Protein AF-A0A9E4L5C6-F1 (afdb_monomer_lite)

Sequence (141 aa):
PRYRKGYGDRCPIKIGRAGPDGFRRRLRDFWENLPERPSYLVRIGCPDEAEARRRETLLHAWFQTRGQRIDDVPGHEWFLTTPSEIEDAIRAIIEPAMGTNTPGIESEIADIFEDVPVKDWESLPKDLTDRLDHYLYGEVS

Foldseek 3Di:
DVQCPPQPQWGKDFQADQPPVDDVVVQVCQVVPDPDHDPDDDDDDDPDPVRRVVLSVQLLVVQVVVVQFDPPDPDRGIGTGHPVVVVVSCVVPPVVVPPPPDPPVVVVVCVVCVPPDPVVVVVDDPCCVVCVCCVPPNDPD

Structure (mmCIF, N/CA/C/O backbone):
data_AF-A0A9E4L5C6-F1
#
_entry.id   AF-A0A9E4L5C6-F1
#
loop_
_atom_site.group_PDB
_atom_site.id
_atom_site.type_symbol
_atom_site.label_atom_id
_atom_site.label_alt_id
_atom_site.label_comp_id
_atom_site.label_asym_id
_atom_site.label_entity_id
_atom_site.label_seq_id
_atom_site.pdbx_PDB_ins_code
_atom_site.Cartn_x
_atom_site.Cartn_y
_atom_site.Cartn_z
_atom_site.occupancy
_atom_site.B_iso_or_equiv
_atom_site.auth_seq_id
_atom_site.auth_comp_id
_atom_site.auth_asym_id
_atom_site.auth_atom_id
_atom_site.pdbx_PDB_model_num
ATOM 1 N N . PRO A 1 1 ? -16.105 -12.301 7.397 1.00 50.62 1 PRO A N 1
ATOM 2 C CA . PRO A 1 1 ? -14.789 -12.079 8.035 1.00 50.62 1 PRO A CA 1
ATOM 3 C C . PRO A 1 1 ? -14.934 -11.580 9.483 1.00 50.62 1 PRO A C 1
ATOM 5 O O . PRO A 1 1 ? -15.621 -10.587 9.717 1.00 50.62 1 PRO A O 1
ATOM 8 N N . ARG A 1 2 ? -14.349 -12.282 10.459 1.00 48.47 2 ARG A N 1
ATOM 9 C CA . ARG A 1 2 ? -14.347 -11.950 11.895 1.00 48.47 2 ARG A CA 1
ATOM 10 C C . ARG A 1 2 ? -13.790 -10.550 12.159 1.00 48.47 2 ARG A C 1
ATOM 12 O O . ARG A 1 2 ? -14.285 -9.891 13.065 1.00 48.47 2 ARG A O 1
ATOM 19 N N . TYR A 1 3 ? -12.884 -10.050 11.314 1.00 52.09 3 TYR A N 1
ATOM 20 C CA . TYR A 1 3 ? -12.351 -8.684 11.411 1.00 52.09 3 TYR A CA 1
ATOM 21 C C . TYR A 1 3 ? -13.328 -7.574 10.982 1.00 52.09 3 TYR A C 1
ATOM 23 O O . TYR A 1 3 ? -13.045 -6.409 11.224 1.00 52.09 3 TYR A O 1
ATOM 31 N N . ARG A 1 4 ? -14.482 -7.884 10.364 1.00 49.59 4 ARG A N 1
ATOM 32 C CA . ARG A 1 4 ? -15.512 -6.863 10.064 1.00 49.59 4 ARG A CA 1
ATOM 33 C C . ARG A 1 4 ? -16.328 -6.452 11.292 1.00 49.59 4 ARG A C 1
ATOM 35 O O . ARG A 1 4 ? -16.971 -5.406 11.270 1.00 49.59 4 ARG A O 1
ATOM 42 N N . LYS A 1 5 ? -16.355 -7.263 12.356 1.00 48.38 5 LYS A N 1
ATOM 43 C CA . LYS A 1 5 ? -17.139 -6.950 13.558 1.00 48.38 5 LYS A CA 1
ATOM 44 C C . LYS A 1 5 ? -16.404 -5.901 14.398 1.00 48.38 5 LYS A C 1
ATOM 46 O O . LYS A 1 5 ? -15.646 -6.259 15.286 1.00 48.38 5 LYS A O 1
ATOM 51 N N . GLY A 1 6 ? -16.639 -4.621 14.108 1.00 56.81 6 GLY A N 1
ATOM 52 C CA . GLY A 1 6 ? -16.230 -3.511 14.980 1.00 56.81 6 GLY A CA 1
ATOM 53 C C . GLY A 1 6 ? -15.746 -2.244 14.276 1.00 56.81 6 GLY A C 1
ATOM 54 O O . GLY A 1 6 ? -15.694 -1.201 14.914 1.00 56.81 6 GLY A O 1
ATOM 55 N N . TYR A 1 7 ? -15.438 -2.303 12.977 1.00 62.47 7 TYR A N 1
ATOM 56 C CA . TYR A 1 7 ? -14.730 -1.214 12.284 1.00 62.47 7 TYR A CA 1
ATOM 57 C C . TYR A 1 7 ? -15.529 -0.513 11.171 1.00 62.47 7 TYR A C 1
ATOM 59 O O . TYR A 1 7 ? -14.975 0.296 10.425 1.00 62.47 7 TYR A O 1
ATOM 67 N N . GLY A 1 8 ? -16.832 -0.792 11.057 1.00 74.56 8 GLY A N 1
ATOM 68 C CA . GLY A 1 8 ? -17.668 -0.255 9.979 1.00 74.56 8 GLY A CA 1
ATOM 69 C C . GLY A 1 8 ? -17.181 -0.730 8.607 1.00 74.56 8 GLY A C 1
ATOM 70 O O . GLY A 1 8 ? -16.939 -1.923 8.419 1.00 74.56 8 GLY A O 1
ATOM 71 N N . ASP A 1 9 ? -17.009 0.206 7.672 1.00 80.88 9 ASP A N 1
ATOM 72 C CA . ASP A 1 9 ? -16.546 -0.081 6.305 1.00 80.88 9 ASP A CA 1
ATOM 73 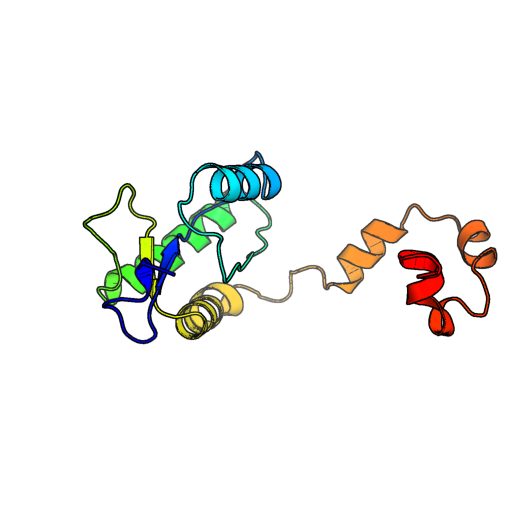C C . ASP A 1 9 ? -15.027 -0.294 6.205 1.00 80.88 9 ASP A C 1
ATOM 75 O O . ASP A 1 9 ? -14.528 -0.773 5.184 1.00 80.88 9 ASP A O 1
ATOM 79 N N . ARG A 1 10 ? -14.274 0.039 7.262 1.00 87.38 10 ARG A N 1
ATOM 80 C CA . ARG A 1 10 ? -12.817 -0.124 7.302 1.00 87.38 10 ARG A CA 1
ATOM 81 C C . ARG A 1 10 ? -12.436 -1.560 7.635 1.00 87.38 10 ARG A C 1
ATOM 83 O O . ARG A 1 10 ? -13.075 -2.230 8.446 1.00 87.38 10 ARG A O 1
ATOM 90 N 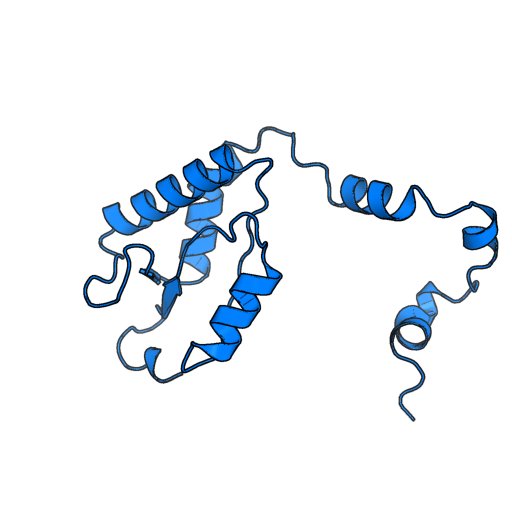N . CYS A 1 11 ? -11.336 -2.016 7.052 1.00 86.44 11 CYS A N 1
ATOM 91 C CA . CYS A 1 11 ? -10.739 -3.310 7.340 1.00 86.44 11 CYS A CA 1
ATOM 92 C C . CYS A 1 11 ? -9.250 -3.173 7.692 1.00 86.44 11 CYS A C 1
ATOM 94 O O . CYS A 1 11 ? -8.586 -2.232 7.248 1.00 86.44 11 CYS A O 1
ATOM 96 N N . PRO A 1 12 ? -8.706 -4.106 8.497 1.00 87.88 12 PRO A N 1
ATOM 97 C CA . PRO A 1 12 ? -7.268 -4.227 8.673 1.00 87.88 12 PRO A CA 1
ATOM 98 C C . PRO A 1 12 ? -6.611 -4.580 7.337 1.00 87.88 12 PRO A C 1
ATOM 100 O O . PRO A 1 12 ? -6.884 -5.634 6.760 1.00 87.88 12 PRO A O 1
ATOM 103 N N . ILE A 1 13 ? -5.742 -3.701 6.853 1.00 88.56 13 ILE A N 1
ATOM 104 C CA . ILE A 1 13 ? -4.990 -3.870 5.612 1.00 88.56 13 ILE A CA 1
ATOM 105 C C . ILE A 1 13 ? -3.504 -3.839 5.944 1.00 88.56 13 ILE A C 1
ATOM 107 O O . ILE A 1 13 ? -3.018 -2.930 6.619 1.00 88.56 13 ILE A O 1
ATOM 111 N N . LYS A 1 14 ? -2.783 -4.845 5.448 1.00 88.81 14 LYS A N 1
ATOM 112 C CA . LYS A 1 14 ? -1.327 -4.909 5.527 1.00 88.81 14 LYS A CA 1
ATOM 113 C C . LYS A 1 14 ? -0.715 -4.262 4.288 1.00 88.81 14 LYS A C 1
ATOM 115 O O . LYS A 1 14 ? -0.982 -4.706 3.175 1.00 88.81 14 LYS A O 1
ATOM 120 N N . ILE A 1 15 ? 0.135 -3.258 4.479 1.00 91.19 15 ILE A N 1
ATOM 121 C CA . ILE A 1 15 ? 0.875 -2.579 3.411 1.00 91.19 15 ILE A CA 1
ATOM 122 C C . ILE A 1 15 ? 2.348 -2.934 3.558 1.00 91.19 15 ILE A C 1
ATOM 124 O O . ILE A 1 15 ? 2.980 -2.531 4.530 1.00 91.19 15 ILE A O 1
ATOM 128 N N . GLY A 1 16 ? 2.919 -3.642 2.586 1.00 89.75 16 GLY A N 1
ATOM 129 C CA . GLY A 1 16 ? 4.361 -3.860 2.584 1.00 89.75 16 GLY A CA 1
ATOM 130 C C . 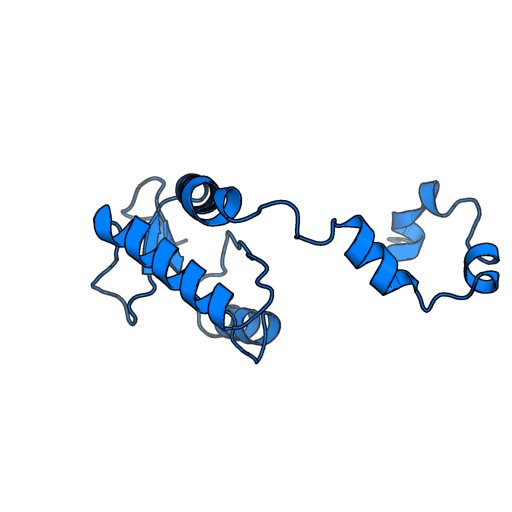GLY A 1 16 ? 4.920 -4.426 1.287 1.00 89.75 16 GLY A C 1
ATOM 131 O O . GLY A 1 16 ? 4.180 -4.876 0.412 1.00 89.75 16 GLY A O 1
ATOM 132 N N . ARG A 1 17 ? 6.248 -4.415 1.178 1.00 88.69 17 ARG A N 1
ATOM 133 C CA . ARG A 1 17 ? 6.992 -4.881 -0.004 1.00 88.69 17 ARG A CA 1
ATOM 134 C C . ARG A 1 17 ? 6.968 -6.396 -0.167 1.00 88.69 17 ARG A C 1
ATOM 136 O O . ARG A 1 17 ? 7.164 -7.126 0.795 1.00 88.69 17 ARG A O 1
ATOM 143 N N . ALA A 1 18 ? 6.845 -6.883 -1.402 1.00 76.44 18 ALA A N 1
ATOM 144 C CA . ALA A 1 18 ? 6.956 -8.315 -1.696 1.00 76.44 18 ALA A CA 1
ATOM 145 C C . ALA A 1 18 ? 8.378 -8.878 -1.474 1.00 76.44 18 ALA A C 1
ATOM 147 O O . ALA A 1 18 ? 8.514 -10.062 -1.179 1.00 76.44 18 ALA A O 1
ATOM 148 N N . GLY A 1 19 ? 9.413 -8.031 -1.552 1.00 71.31 19 GLY A N 1
ATOM 149 C CA . GLY A 1 19 ? 10.813 -8.435 -1.408 1.00 71.31 19 GLY A CA 1
ATOM 150 C C . GLY A 1 19 ? 11.350 -9.234 -2.610 1.00 71.31 19 GLY A C 1
ATOM 151 O O . GLY A 1 19 ? 10.622 -9.444 -3.584 1.00 71.31 19 GLY A O 1
ATOM 152 N N . PRO A 1 20 ? 12.617 -9.690 -2.546 1.00 67.25 20 PRO A N 1
ATOM 153 C CA . PRO A 1 20 ? 13.300 -10.365 -3.657 1.00 67.25 20 PRO A CA 1
ATOM 154 C C . PRO A 1 20 ? 12.692 -11.730 -4.004 1.00 67.25 20 PRO A C 1
ATOM 156 O O . PRO A 1 20 ? 12.743 -12.155 -5.152 1.00 67.25 20 PRO A O 1
ATOM 159 N N . ASP A 1 21 ? 12.047 -12.387 -3.036 1.00 66.12 21 ASP A N 1
ATOM 160 C CA . ASP A 1 21 ? 11.364 -13.672 -3.241 1.00 66.12 21 ASP A CA 1
ATOM 161 C C . ASP A 1 21 ? 10.024 -13.538 -3.986 1.00 66.12 21 ASP A C 1
ATOM 163 O O . ASP A 1 21 ? 9.354 -14.527 -4.301 1.00 66.12 21 ASP A O 1
ATOM 167 N N . GLY A 1 22 ? 9.624 -12.297 -4.262 1.00 66.75 22 GLY A N 1
ATOM 168 C CA . GLY A 1 22 ? 8.512 -11.967 -5.125 1.00 66.75 22 GLY A CA 1
ATOM 169 C C . GLY A 1 22 ? 7.130 -12.234 -4.531 1.00 66.75 22 GLY A C 1
ATOM 170 O O . GLY A 1 22 ? 6.916 -12.776 -3.445 1.00 66.75 22 GLY A O 1
ATOM 171 N N . PHE A 1 23 ? 6.135 -11.828 -5.312 1.00 70.69 23 PHE A N 1
ATOM 172 C CA . PHE A 1 23 ? 4.722 -11.861 -4.947 1.00 70.69 23 PHE A CA 1
ATOM 173 C C . PHE A 1 23 ? 4.206 -13.264 -4.580 1.00 70.69 23 PHE A C 1
ATOM 175 O O . PHE A 1 23 ? 3.406 -13.401 -3.658 1.00 70.69 23 PHE A O 1
ATOM 182 N N . ARG A 1 24 ? 4.686 -14.318 -5.260 1.00 70.44 24 ARG A N 1
ATOM 183 C CA . ARG A 1 24 ? 4.205 -15.700 -5.067 1.00 70.44 24 ARG A CA 1
ATOM 184 C C . ARG A 1 24 ? 4.508 -16.247 -3.672 1.00 70.44 24 ARG A C 1
ATOM 186 O O . ARG A 1 24 ? 3.679 -16.968 -3.121 1.00 70.44 24 ARG A O 1
ATOM 193 N N . ARG A 1 25 ? 5.668 -15.914 -3.093 1.00 71.31 25 ARG A N 1
ATOM 194 C CA . ARG A 1 25 ? 6.015 -16.336 -1.729 1.00 71.31 25 ARG A CA 1
ATOM 195 C C . ARG A 1 25 ? 5.123 -15.636 -0.709 1.00 71.31 25 ARG A C 1
ATOM 197 O O . ARG A 1 25 ? 4.480 -16.312 0.079 1.00 71.31 25 ARG A O 1
ATOM 204 N N . ARG A 1 26 ? 4.974 -14.312 -0.809 1.00 70.88 26 ARG A N 1
ATOM 205 C CA . ARG A 1 26 ? 4.075 -13.557 0.076 1.00 70.88 26 ARG A CA 1
ATOM 206 C C . ARG A 1 26 ? 2.624 -14.004 -0.024 1.00 70.88 26 ARG A C 1
ATOM 208 O O . ARG A 1 26 ? 1.954 -14.087 0.997 1.00 70.88 26 ARG A O 1
ATOM 215 N N . LEU A 1 27 ? 2.133 -14.299 -1.229 1.00 70.94 27 LEU A N 1
ATOM 216 C CA . LEU A 1 27 ? 0.776 -14.810 -1.401 1.00 70.94 27 LEU A CA 1
ATOM 217 C C . LEU A 1 27 ? 0.609 -16.150 -0.674 1.00 70.94 27 LEU A C 1
ATOM 219 O O . LEU A 1 27 ? -0.373 -16.328 0.035 1.00 70.94 27 LEU A O 1
ATOM 223 N N . ARG A 1 28 ? 1.586 -17.055 -0.800 1.00 73.00 28 ARG A N 1
ATOM 224 C CA . ARG A 1 28 ? 1.608 -18.325 -0.066 1.00 73.00 28 ARG A CA 1
ATOM 225 C C . ARG A 1 28 ? 1.614 -18.102 1.443 1.00 73.00 28 ARG A C 1
ATOM 227 O O . ARG A 1 28 ? 0.766 -18.658 2.125 1.00 73.00 28 ARG A O 1
ATOM 234 N N . ASP A 1 29 ? 2.479 -17.222 1.940 1.00 70.69 29 ASP A N 1
ATOM 235 C CA . ASP A 1 29 ? 2.548 -16.900 3.367 1.00 70.69 29 ASP A CA 1
ATOM 236 C C . ASP A 1 29 ? 1.209 -16.341 3.871 1.00 70.69 29 ASP A C 1
ATOM 238 O O . ASP A 1 29 ? 0.754 -16.708 4.951 1.00 70.69 29 ASP A O 1
ATOM 242 N N . PHE A 1 30 ? 0.537 -15.499 3.080 1.00 70.75 30 PHE A N 1
ATOM 243 C CA . PHE A 1 30 ? -0.805 -15.008 3.392 1.00 70.75 30 PHE A CA 1
ATOM 244 C C . PHE A 1 30 ? -1.857 -16.121 3.385 1.00 70.75 30 PHE A C 1
ATOM 246 O O . PHE A 1 30 ? -2.742 -16.126 4.235 1.00 70.75 30 PHE A O 1
ATOM 253 N N . TRP A 1 31 ? -1.771 -17.052 2.438 1.00 69.44 31 TRP A N 1
ATOM 254 C CA . TRP A 1 31 ? -2.682 -18.189 2.330 1.00 69.44 31 TRP A CA 1
ATOM 255 C C . TRP A 1 31 ? -2.521 -19.199 3.465 1.00 69.44 31 TRP A C 1
ATOM 257 O O . TRP A 1 31 ? -3.516 -19.761 3.913 1.00 69.44 31 TRP A O 1
ATOM 267 N N . GLU A 1 32 ? -1.291 -19.427 3.913 1.00 75.44 32 GLU A N 1
ATOM 268 C CA . GLU A 1 32 ? -0.959 -20.428 4.928 1.00 75.44 32 GLU A CA 1
ATOM 269 C C . GLU A 1 32 ? -1.082 -19.879 6.356 1.00 75.44 32 GLU A C 1
ATOM 271 O O . GLU A 1 32 ? -1.417 -20.635 7.265 1.00 75.44 32 GLU A O 1
ATOM 276 N N . ASN A 1 33 ? -0.852 -18.574 6.565 1.00 70.31 33 ASN A N 1
ATOM 277 C CA . ASN A 1 33 ? -0.738 -17.998 7.910 1.00 70.31 33 ASN A CA 1
ATOM 278 C C . ASN A 1 33 ? -1.864 -17.036 8.307 1.00 70.31 33 ASN A C 1
ATOM 280 O O . ASN A 1 33 ? -1.922 -16.642 9.474 1.00 70.31 33 ASN A O 1
ATOM 284 N N . LEU A 1 34 ? -2.754 -16.625 7.394 1.00 67.69 34 LEU A N 1
ATOM 285 C CA . LEU A 1 34 ? -3.900 -15.809 7.795 1.00 67.69 34 LEU A CA 1
ATOM 286 C C . LEU A 1 34 ? -5.104 -16.670 8.186 1.00 67.69 34 LEU A C 1
ATOM 288 O O . LEU A 1 34 ? -5.474 -17.586 7.452 1.00 67.69 34 LEU A O 1
ATOM 292 N N . PRO A 1 35 ? -5.804 -16.315 9.281 1.00 67.44 35 PRO A N 1
ATOM 293 C CA . PRO A 1 35 ? -7.036 -16.995 9.670 1.00 67.44 35 PRO A CA 1
ATOM 294 C C . PRO A 1 35 ? -8.157 -16.808 8.637 1.00 67.44 35 PRO A C 1
ATOM 296 O O . PRO A 1 35 ? -9.110 -17.583 8.617 1.00 67.44 35 PRO A O 1
ATOM 299 N N . GLU A 1 36 ? -8.067 -15.776 7.792 1.00 67.12 36 GLU A N 1
ATOM 300 C CA . GLU A 1 36 ? -9.043 -15.465 6.751 1.00 67.12 36 GLU A CA 1
ATOM 301 C C . GLU A 1 36 ? -8.338 -15.036 5.463 1.00 67.12 36 GLU A C 1
ATOM 303 O O . GLU A 1 36 ? -7.338 -14.318 5.498 1.00 67.12 36 GLU A O 1
ATOM 308 N N . ARG A 1 37 ? -8.882 -15.452 4.313 1.00 70.19 37 ARG A N 1
ATOM 309 C CA . ARG A 1 37 ? -8.311 -15.103 3.007 1.00 70.19 37 ARG A CA 1
ATOM 310 C C . ARG A 1 37 ? -8.434 -13.595 2.736 1.00 70.19 37 ARG A C 1
ATOM 312 O O . ARG A 1 37 ? -9.474 -13.011 3.068 1.00 70.19 37 ARG A O 1
ATOM 319 N N . PRO A 1 38 ? -7.431 -12.969 2.090 1.00 70.44 38 PRO A N 1
ATOM 320 C CA . PRO A 1 38 ? -7.547 -11.594 1.622 1.00 70.44 38 PRO A CA 1
ATOM 321 C C . PRO A 1 38 ? -8.739 -11.459 0.672 1.00 70.44 38 PRO A C 1
ATOM 323 O O . PRO A 1 38 ? -8.887 -12.243 -0.262 1.00 70.44 38 PRO A O 1
ATOM 326 N N . SER A 1 39 ? -9.592 -10.468 0.917 1.00 73.19 39 SER A N 1
ATOM 327 C CA . SER A 1 39 ? -10.711 -10.123 0.027 1.00 73.19 39 SER A CA 1
ATOM 328 C C . SER A 1 39 ? -10.335 -9.058 -1.003 1.00 73.19 39 SER A C 1
ATOM 330 O O . SER A 1 39 ? -11.050 -8.870 -1.981 1.00 73.19 39 SER A O 1
ATOM 332 N N . TYR A 1 40 ? -9.212 -8.375 -0.785 1.00 74.94 40 TYR A N 1
ATOM 333 C CA . TYR A 1 40 ? -8.709 -7.304 -1.627 1.00 74.94 40 TYR A CA 1
ATOM 334 C C . TYR A 1 40 ? -7.184 -7.376 -1.678 1.00 74.94 40 TYR A C 1
ATOM 336 O O . TYR A 1 40 ? -6.537 -7.603 -0.652 1.00 74.94 40 TYR A O 1
ATOM 344 N N . LEU A 1 41 ? -6.620 -7.211 -2.873 1.00 81.62 41 LEU A N 1
ATOM 345 C CA . LEU A 1 41 ? -5.185 -7.273 -3.110 1.00 81.62 41 LEU A CA 1
ATOM 346 C C . LEU A 1 41 ? -4.806 -6.256 -4.180 1.00 81.62 41 LEU A C 1
ATOM 348 O O . LEU A 1 41 ? -5.295 -6.326 -5.303 1.00 81.62 41 LEU A O 1
ATOM 352 N N . VAL A 1 42 ? -3.902 -5.346 -3.828 1.00 84.31 42 VAL A N 1
ATOM 353 C CA . VAL A 1 42 ? -3.355 -4.340 -4.742 1.00 84.31 42 VAL A CA 1
ATOM 354 C C . VAL A 1 42 ? -1.861 -4.560 -4.867 1.00 84.31 42 VAL A C 1
ATOM 356 O O . VAL A 1 42 ? -1.159 -4.721 -3.866 1.00 84.31 42 VAL A O 1
ATOM 359 N N . ARG A 1 43 ? -1.374 -4.551 -6.107 1.00 85.06 43 ARG A N 1
ATOM 360 C CA . ARG A 1 43 ? 0.050 -4.619 -6.423 1.00 85.06 43 ARG A CA 1
ATOM 361 C C . ARG A 1 43 ? 0.471 -3.318 -7.084 1.00 85.06 43 ARG A C 1
ATOM 363 O O . ARG A 1 43 ? -0.117 -2.904 -8.072 1.00 85.06 43 ARG A O 1
ATOM 370 N N . ILE A 1 44 ? 1.536 -2.726 -6.557 1.00 84.94 44 ILE A N 1
ATOM 371 C CA . ILE A 1 44 ? 2.171 -1.542 -7.128 1.00 84.94 44 ILE A CA 1
ATOM 372 C C . ILE A 1 44 ? 3.525 -1.986 -7.683 1.00 84.94 44 ILE A C 1
ATOM 374 O O . ILE A 1 44 ? 4.408 -2.389 -6.922 1.00 84.94 44 ILE A O 1
ATOM 378 N N . GLY A 1 45 ? 3.674 -1.964 -9.009 1.00 82.00 45 GLY A N 1
ATOM 379 C CA . GLY A 1 45 ? 4.948 -2.245 -9.673 1.00 82.00 45 GLY A CA 1
ATOM 380 C C . GLY A 1 45 ? 5.997 -1.198 -9.299 1.00 82.00 45 GLY A C 1
ATOM 381 O O . GLY A 1 45 ? 5.677 -0.014 -9.216 1.00 82.00 45 GLY A O 1
ATOM 382 N N . CYS A 1 46 ? 7.228 -1.631 -9.033 1.00 84.25 46 CYS A N 1
ATOM 383 C CA . CYS A 1 46 ? 8.357 -0.755 -8.719 1.00 84.25 46 CYS A CA 1
ATOM 384 C C . CYS A 1 46 ? 9.552 -1.174 -9.589 1.00 84.25 46 CYS A C 1
ATOM 386 O O . CYS A 1 46 ? 9.767 -2.379 -9.725 1.00 84.25 46 CYS A O 1
ATOM 388 N N . PRO A 1 47 ? 10.316 -0.222 -10.155 1.00 82.75 47 PRO A N 1
ATOM 389 C CA . PRO A 1 47 ? 11.463 -0.525 -11.012 1.00 82.75 47 PRO A CA 1
ATOM 390 C C . PRO A 1 47 ? 12.609 -1.186 -10.238 1.00 82.75 47 PRO A C 1
ATOM 392 O O . PRO A 1 47 ? 13.333 -2.010 -10.785 1.00 82.75 47 PRO A O 1
ATOM 395 N N . ASP A 1 48 ? 12.760 -0.850 -8.955 1.00 84.81 48 ASP A N 1
ATOM 396 C CA . ASP A 1 48 ? 13.789 -1.407 -8.089 1.00 84.81 48 ASP A CA 1
ATOM 397 C C . ASP A 1 48 ? 13.356 -1.433 -6.608 1.00 84.81 48 ASP A C 1
ATOM 399 O O . ASP A 1 48 ? 12.283 -0.965 -6.208 1.00 84.81 48 ASP A O 1
ATOM 403 N N . GLU A 1 49 ? 14.222 -2.015 -5.778 1.00 85.00 49 GLU A N 1
ATOM 404 C CA . GLU A 1 49 ? 14.057 -2.135 -4.328 1.00 85.00 49 GLU A CA 1
ATOM 405 C C . GLU A 1 49 ? 14.070 -0.768 -3.612 1.00 85.00 49 GLU A C 1
ATOM 407 O O . GLU A 1 49 ? 13.448 -0.619 -2.555 1.00 85.00 49 GLU A O 1
ATOM 412 N N . ALA A 1 50 ? 14.760 0.236 -4.162 1.00 88.56 50 ALA A N 1
ATOM 413 C CA . ALA A 1 50 ? 14.844 1.566 -3.564 1.00 88.56 50 ALA A CA 1
ATOM 414 C C . ALA A 1 50 ? 13.512 2.315 -3.711 1.00 88.56 50 ALA A C 1
ATOM 416 O O . ALA A 1 50 ? 12.988 2.840 -2.724 1.00 88.56 50 ALA A O 1
ATOM 417 N N . GLU A 1 51 ? 12.911 2.289 -4.898 1.00 88.38 51 GLU A N 1
ATOM 418 C CA . GLU A 1 51 ? 11.590 2.857 -5.154 1.00 88.38 51 GLU A CA 1
ATOM 419 C C . GLU A 1 51 ? 10.500 2.072 -4.412 1.00 88.38 51 GLU A C 1
ATOM 421 O O . GLU A 1 51 ? 9.594 2.676 -3.833 1.00 88.38 51 GLU A O 1
ATOM 426 N N . ALA A 1 52 ? 10.624 0.743 -4.310 1.00 89.00 52 ALA A N 1
ATOM 427 C CA . ALA A 1 52 ? 9.725 -0.060 -3.481 1.00 89.00 52 ALA A CA 1
ATOM 428 C C . ALA A 1 52 ? 9.756 0.381 -2.006 1.00 89.00 52 ALA A C 1
ATOM 430 O O . ALA A 1 52 ? 8.703 0.532 -1.379 1.00 89.00 52 ALA A O 1
ATOM 431 N N . ARG A 1 53 ? 10.949 0.625 -1.439 1.00 90.62 53 ARG A N 1
ATOM 432 C CA . ARG A 1 53 ? 11.105 1.130 -0.059 1.00 90.62 53 ARG A CA 1
ATOM 433 C C . ARG A 1 53 ? 10.543 2.531 0.101 1.00 90.62 53 ARG A C 1
ATOM 435 O O . ARG A 1 53 ? 9.868 2.812 1.093 1.00 90.62 53 ARG A O 1
ATOM 442 N N . ARG A 1 54 ? 10.804 3.407 -0.870 1.00 91.12 54 ARG A N 1
ATOM 443 C CA . ARG A 1 54 ? 10.299 4.780 -0.867 1.00 91.12 54 ARG A CA 1
ATOM 444 C C . ARG A 1 54 ? 8.771 4.802 -0.865 1.00 91.12 54 ARG A C 1
ATOM 446 O O . ARG A 1 54 ? 8.186 5.466 -0.014 1.00 91.12 54 ARG A O 1
ATOM 453 N N . ARG A 1 55 ? 8.121 4.039 -1.748 1.00 91.44 55 ARG A N 1
ATOM 454 C CA . ARG A 1 55 ? 6.651 3.953 -1.822 1.00 91.44 55 ARG A CA 1
ATOM 455 C C . ARG A 1 55 ? 6.037 3.355 -0.558 1.00 91.44 55 ARG A C 1
ATOM 457 O O . ARG A 1 55 ? 5.068 3.913 -0.052 1.00 91.44 55 ARG A O 1
ATOM 464 N N . GLU A 1 56 ? 6.615 2.281 -0.013 1.00 93.25 56 GLU A N 1
ATOM 465 C CA . GLU A 1 56 ? 6.189 1.713 1.277 1.00 93.25 56 GLU A CA 1
ATOM 466 C C . GLU A 1 56 ? 6.250 2.766 2.393 1.00 93.25 56 GLU A C 1
ATOM 468 O O . GLU A 1 56 ? 5.261 2.979 3.091 1.00 93.25 56 GLU A O 1
ATOM 473 N N . THR A 1 57 ? 7.371 3.486 2.497 1.00 93.50 57 THR A N 1
ATOM 474 C CA . THR A 1 57 ? 7.573 4.540 3.504 1.00 93.50 57 THR A CA 1
ATOM 475 C C . THR A 1 57 ? 6.540 5.657 3.374 1.00 93.50 57 THR A C 1
ATOM 477 O O . THR A 1 57 ? 5.967 6.091 4.373 1.00 93.50 57 THR A O 1
ATOM 480 N N . LEU A 1 58 ? 6.274 6.120 2.150 1.00 94.50 58 LEU A N 1
ATOM 481 C CA . LEU A 1 58 ? 5.315 7.197 1.915 1.00 94.50 58 LEU A CA 1
ATOM 482 C C . LEU A 1 58 ? 3.875 6.767 2.225 1.00 94.50 58 LEU A C 1
ATOM 484 O O . LEU A 1 58 ? 3.141 7.523 2.861 1.00 94.50 58 LEU A O 1
ATOM 488 N N . LEU A 1 59 ? 3.481 5.552 1.830 1.00 94.56 59 LEU A N 1
ATOM 489 C CA . LEU A 1 59 ? 2.168 5.002 2.172 1.00 94.56 59 LEU A CA 1
ATOM 490 C C . LEU A 1 59 ? 2.015 4.858 3.688 1.00 94.56 59 LEU A C 1
ATOM 492 O O . LEU A 1 59 ? 1.013 5.297 4.248 1.00 94.56 59 LEU A O 1
ATOM 496 N N . HIS A 1 60 ? 3.019 4.306 4.373 1.00 95.12 60 HIS A N 1
ATOM 497 C CA . HIS A 1 60 ? 3.001 4.195 5.833 1.00 95.12 60 HIS A CA 1
ATOM 498 C C . HIS A 1 60 ? 2.840 5.568 6.486 1.00 95.12 60 HIS A C 1
ATOM 500 O O . HIS A 1 60 ? 1.955 5.738 7.322 1.00 95.12 60 HIS A O 1
ATOM 506 N N . ALA A 1 61 ? 3.619 6.568 6.067 1.00 94.56 61 ALA A N 1
ATOM 507 C CA . ALA A 1 61 ? 3.518 7.929 6.589 1.00 94.56 61 ALA A CA 1
ATOM 508 C C . ALA A 1 61 ? 2.130 8.553 6.346 1.00 94.56 61 ALA A C 1
ATOM 510 O O . ALA A 1 61 ? 1.571 9.196 7.238 1.00 94.56 61 ALA A O 1
ATOM 511 N N . TRP A 1 62 ? 1.530 8.334 5.172 1.00 95.31 62 TRP A N 1
ATOM 512 C CA . TRP A 1 62 ? 0.193 8.837 4.846 1.00 95.31 62 TRP A CA 1
ATOM 513 C C . TRP A 1 62 ? -0.882 8.328 5.807 1.00 95.31 62 TRP A C 1
ATOM 515 O O . TRP A 1 62 ? -1.677 9.120 6.314 1.00 95.31 62 TRP A O 1
ATOM 525 N N . PHE A 1 63 ? -0.887 7.026 6.090 1.00 95.50 63 PHE A N 1
ATOM 526 C CA . PHE A 1 63 ? -1.862 6.427 7.002 1.00 95.50 63 PHE A CA 1
ATOM 527 C C . PHE A 1 63 ? -1.530 6.713 8.476 1.00 95.50 63 PHE A C 1
ATOM 529 O O . PHE A 1 63 ? -2.433 6.934 9.284 1.00 95.50 63 PHE A O 1
ATOM 536 N N . GLN A 1 64 ? -0.246 6.783 8.842 1.00 94.75 64 GLN A N 1
ATOM 537 C CA . GLN A 1 64 ? 0.182 7.139 10.202 1.00 94.75 64 GLN A CA 1
ATOM 538 C C . GLN A 1 64 ? -0.222 8.565 10.581 1.00 94.75 64 GLN A C 1
ATOM 540 O O . GLN A 1 64 ? -0.792 8.773 11.649 1.00 94.75 64 GLN A O 1
ATOM 545 N N . THR A 1 65 ? 0.007 9.540 9.698 1.00 95.00 65 THR A N 1
ATOM 546 C CA . THR A 1 65 ? -0.359 10.953 9.934 1.00 95.00 65 THR A CA 1
ATOM 547 C C . THR A 1 65 ? -1.864 11.172 10.100 1.00 95.00 65 THR A C 1
ATOM 549 O O . THR A 1 65 ? -2.280 12.189 10.647 1.00 95.00 65 THR A O 1
ATOM 552 N N . ARG A 1 66 ? -2.682 10.203 9.681 1.00 94.75 66 ARG A N 1
ATOM 553 C CA . ARG A 1 66 ? -4.146 10.199 9.813 1.00 94.75 66 ARG A CA 1
ATOM 554 C C . ARG A 1 66 ? -4.652 9.359 10.987 1.00 94.75 66 ARG A C 1
ATOM 556 O O . ARG A 1 66 ? -5.856 9.175 11.123 1.00 94.75 66 ARG A O 1
ATOM 563 N N . GLY A 1 67 ? -3.756 8.825 11.821 1.00 93.81 67 GLY A N 1
ATOM 564 C CA . GLY A 1 67 ? -4.128 7.994 12.968 1.00 93.81 67 GLY A CA 1
ATOM 565 C C . GLY A 1 67 ? -4.714 6.633 12.580 1.00 93.81 67 GLY A C 1
ATOM 566 O O . GLY A 1 67 ? -5.443 6.036 13.362 1.00 93.81 67 GLY A O 1
ATOM 567 N N . GLN A 1 68 ? -4.419 6.137 11.375 1.00 94.75 68 GLN A N 1
ATOM 568 C CA . GLN A 1 68 ? -4.989 4.888 10.857 1.00 94.75 68 GLN A CA 1
ATOM 569 C C . GLN A 1 68 ? -4.120 3.662 11.167 1.00 94.75 68 GLN A C 1
ATOM 571 O O . GLN A 1 68 ? -4.451 2.563 10.732 1.00 94.75 68 GLN A O 1
ATOM 576 N N . ARG A 1 69 ? -2.996 3.812 11.876 1.00 93.94 69 ARG A N 1
ATOM 577 C CA . ARG A 1 69 ? -2.141 2.678 12.256 1.00 93.94 69 ARG A CA 1
ATOM 578 C C . ARG A 1 69 ? -2.830 1.827 13.325 1.00 93.94 69 ARG A C 1
ATOM 580 O O . ARG A 1 69 ? -3.413 2.365 14.259 1.00 93.94 69 ARG A O 1
ATOM 587 N N . ILE A 1 70 ? -2.733 0.505 13.195 1.00 90.88 70 ILE A N 1
ATOM 588 C CA . ILE A 1 70 ? -3.195 -0.438 14.218 1.00 90.88 70 ILE A CA 1
ATOM 589 C C . ILE A 1 70 ? -1.999 -0.783 15.111 1.00 90.88 70 ILE A C 1
ATOM 591 O O . ILE A 1 70 ? -1.020 -1.343 14.628 1.00 90.88 70 ILE A O 1
ATOM 595 N N . ASP A 1 71 ? -2.071 -0.434 16.396 1.00 86.38 71 ASP A N 1
ATOM 596 C CA . ASP A 1 71 ? -0.963 -0.635 17.343 1.00 86.38 71 ASP A CA 1
ATOM 597 C C . ASP A 1 71 ? -0.981 -2.015 18.027 1.00 86.38 71 ASP A C 1
ATOM 599 O O . ASP A 1 71 ? 0.058 -2.494 18.472 1.00 86.38 71 ASP A O 1
ATOM 603 N N . ASP A 1 72 ? -2.141 -2.676 18.082 1.00 84.88 72 ASP A N 1
ATOM 604 C CA . ASP A 1 72 ? -2.352 -3.958 18.781 1.00 84.88 72 ASP A CA 1
ATOM 605 C C . ASP A 1 72 ? -2.144 -5.185 17.868 1.00 84.88 72 ASP A C 1
ATOM 607 O O . ASP A 1 72 ? -2.819 -6.209 17.971 1.00 84.88 72 ASP A O 1
ATOM 611 N N . VAL A 1 73 ? -1.243 -5.066 16.891 1.00 82.19 73 VAL A N 1
ATOM 612 C CA . VAL A 1 73 ? -0.908 -6.138 15.942 1.00 82.19 73 VAL A CA 1
ATOM 613 C C . VAL A 1 73 ? 0.601 -6.207 15.712 1.00 82.19 73 VAL A C 1
ATOM 615 O O . VAL A 1 73 ? 1.290 -5.190 15.786 1.00 82.19 73 VAL A O 1
ATOM 618 N N . PRO A 1 74 ? 1.153 -7.397 15.416 1.00 78.94 74 PRO A N 1
ATOM 619 C CA . PRO A 1 74 ? 2.578 -7.534 15.159 1.00 78.94 74 PRO A CA 1
ATOM 620 C C . PRO A 1 74 ? 2.983 -6.830 13.854 1.00 78.94 74 PRO A C 1
ATOM 622 O O . PRO A 1 74 ? 2.455 -7.123 12.776 1.00 78.94 74 PRO A O 1
ATOM 625 N N . GLY A 1 75 ? 3.983 -5.952 13.963 1.00 83.38 75 GLY A N 1
ATOM 626 C CA . GLY A 1 75 ? 4.560 -5.187 12.854 1.00 83.38 75 GLY A CA 1
ATOM 627 C C . GLY A 1 75 ? 3.979 -3.775 12.706 1.00 83.38 75 GLY A C 1
ATOM 628 O O . GLY A 1 75 ? 2.927 -3.453 13.241 1.00 83.38 75 GLY A O 1
ATOM 629 N N . HIS A 1 76 ? 4.668 -2.915 11.950 1.00 85.81 76 HIS A N 1
ATOM 630 C CA . HIS A 1 76 ? 4.289 -1.499 11.748 1.00 85.81 76 HIS A CA 1
ATOM 631 C C . HIS A 1 76 ? 3.515 -1.239 10.448 1.00 85.81 76 HIS A C 1
ATOM 633 O O . HIS A 1 76 ? 3.347 -0.103 10.014 1.00 85.81 76 HIS A O 1
ATOM 639 N N . GLU A 1 77 ? 3.074 -2.319 9.824 1.00 90.69 77 GLU A N 1
ATOM 640 C CA . GLU A 1 77 ? 2.610 -2.402 8.441 1.00 90.69 77 GLU A CA 1
ATOM 641 C C . GLU A 1 77 ? 1.095 -2.597 8.328 1.00 90.69 77 GLU A C 1
ATOM 643 O O . GLU A 1 77 ? 0.589 -2.861 7.241 1.00 90.69 77 GLU A O 1
ATOM 648 N N . TRP A 1 78 ? 0.371 -2.481 9.442 1.00 91.81 78 TRP A N 1
ATOM 649 C CA . TRP A 1 78 ? -1.068 -2.700 9.521 1.00 91.81 78 TRP A CA 1
ATOM 650 C C . TRP A 1 78 ? -1.829 -1.400 9.754 1.00 91.81 78 TRP A C 1
ATOM 652 O O . TRP A 1 78 ? -1.532 -0.631 10.672 1.00 91.81 78 TRP A O 1
ATOM 662 N N . PHE A 1 79 ? -2.854 -1.194 8.934 1.00 93.50 79 PHE A N 1
ATOM 663 C CA . PHE A 1 79 ? -3.636 0.032 8.907 1.00 93.50 79 PHE A CA 1
ATOM 664 C C . PHE A 1 79 ? -5.130 -0.268 8.851 1.00 93.50 79 PHE A C 1
ATOM 666 O O . PHE A 1 79 ? -5.558 -1.222 8.204 1.00 93.50 79 PHE A O 1
ATOM 673 N N . LEU A 1 80 ? -5.925 0.563 9.517 1.00 93.19 80 LEU A N 1
ATOM 674 C CA . LEU A 1 80 ? -7.376 0.514 9.493 1.00 93.19 80 LEU A CA 1
ATOM 675 C C . LEU A 1 80 ? -7.911 1.487 8.439 1.00 93.19 80 LEU A C 1
ATOM 677 O O . LEU A 1 80 ? -8.030 2.697 8.655 1.00 93.19 80 LEU A O 1
ATOM 681 N N . THR A 1 81 ? -8.232 0.953 7.269 1.00 92.50 81 THR A N 1
ATOM 682 C CA . THR A 1 81 ? -8.535 1.763 6.085 1.00 92.50 81 THR A CA 1
ATOM 683 C C . THR A 1 81 ? -9.546 1.064 5.182 1.00 92.50 81 THR A C 1
ATOM 685 O O . THR A 1 81 ? -9.981 -0.053 5.465 1.00 92.50 81 THR A O 1
ATOM 688 N N . THR A 1 82 ? -9.971 1.741 4.126 1.00 90.69 82 THR A N 1
ATOM 689 C CA . THR A 1 82 ? -10.843 1.208 3.075 1.00 90.69 82 THR A CA 1
ATOM 690 C C . THR A 1 82 ? -10.068 1.030 1.764 1.00 90.69 82 THR A C 1
ATOM 692 O O . THR A 1 82 ? -9.029 1.668 1.574 1.00 90.69 82 THR A O 1
ATOM 695 N N . PRO A 1 83 ? -10.558 0.199 0.824 1.00 87.38 83 PRO A N 1
ATOM 696 C CA . PRO A 1 83 ? -9.992 0.119 -0.524 1.00 87.38 83 PRO A CA 1
ATOM 697 C C . PRO A 1 83 ? -9.897 1.480 -1.230 1.00 87.38 83 PRO A C 1
ATOM 699 O O . PRO A 1 83 ? -8.854 1.791 -1.796 1.00 87.38 83 PRO A O 1
ATOM 702 N N . SER A 1 84 ? -10.925 2.327 -1.121 1.00 89.19 84 SER A N 1
ATOM 703 C CA . SER A 1 84 ? -10.927 3.658 -1.746 1.00 89.19 84 SER A CA 1
ATOM 704 C C . SER A 1 84 ? -9.857 4.583 -1.162 1.00 89.19 84 SER A C 1
ATOM 706 O O . SER A 1 84 ? -9.167 5.270 -1.903 1.00 89.19 84 SER A O 1
ATOM 708 N N . GLU A 1 85 ? -9.626 4.547 0.152 1.00 93.06 85 GLU A N 1
ATOM 709 C CA . GLU A 1 85 ? -8.539 5.320 0.769 1.00 93.06 85 GLU A CA 1
ATOM 710 C C . GLU A 1 85 ? -7.142 4.829 0.350 1.00 93.06 85 GLU A C 1
ATOM 712 O O . GLU A 1 85 ? -6.194 5.615 0.326 1.00 93.06 85 GLU A O 1
ATOM 717 N N . ILE A 1 86 ? -6.994 3.536 0.030 1.00 91.25 86 ILE A N 1
ATOM 718 C CA . ILE A 1 86 ? -5.757 2.996 -0.556 1.00 91.25 86 ILE A CA 1
ATOM 719 C C . ILE A 1 86 ? -5.547 3.574 -1.956 1.00 91.25 86 ILE A C 1
ATOM 721 O O . ILE A 1 86 ? -4.449 4.038 -2.257 1.00 91.25 86 ILE A O 1
ATOM 725 N N . GLU A 1 87 ? -6.584 3.575 -2.791 1.00 90.69 87 GLU A N 1
ATOM 726 C CA . GLU A 1 87 ? -6.533 4.151 -4.139 1.00 90.69 87 GLU A CA 1
ATOM 727 C C . GLU A 1 87 ? -6.203 5.648 -4.101 1.00 90.69 87 GLU A C 1
ATOM 729 O O . GLU A 1 87 ? -5.311 6.099 -4.821 1.00 90.69 87 GLU A O 1
ATOM 734 N N . ASP A 1 88 ? -6.835 6.405 -3.202 1.00 92.50 88 ASP A N 1
ATOM 735 C CA . ASP A 1 88 ? -6.561 7.832 -3.017 1.00 92.50 88 ASP A CA 1
ATOM 736 C C . ASP A 1 88 ? -5.113 8.086 -2.587 1.00 92.50 88 ASP A C 1
ATOM 738 O O . ASP A 1 88 ? -4.460 8.998 -3.099 1.00 92.50 88 ASP A O 1
ATOM 742 N N . ALA A 1 89 ? -4.577 7.268 -1.675 1.00 92.81 89 ALA A N 1
ATOM 743 C CA . ALA A 1 89 ? -3.183 7.370 -1.257 1.00 92.81 89 ALA A CA 1
ATOM 744 C C . ALA A 1 89 ? -2.222 7.080 -2.422 1.00 92.81 89 ALA A C 1
ATOM 746 O O . ALA A 1 89 ? -1.247 7.806 -2.613 1.00 92.81 89 ALA A O 1
ATOM 747 N N . ILE A 1 90 ? -2.501 6.055 -3.233 1.00 90.75 90 ILE A N 1
ATOM 748 C CA . ILE A 1 90 ? -1.698 5.720 -4.419 1.00 90.75 90 ILE A CA 1
ATOM 749 C C . ILE A 1 90 ? -1.712 6.887 -5.413 1.00 90.75 90 ILE A C 1
ATOM 751 O O . ILE A 1 90 ? -0.645 7.346 -5.829 1.00 90.75 90 ILE A O 1
ATOM 755 N N . ARG A 1 91 ? -2.892 7.431 -5.721 1.00 89.56 91 ARG A N 1
ATOM 756 C CA . ARG A 1 91 ? -3.045 8.587 -6.614 1.00 89.56 91 ARG A CA 1
ATOM 757 C C . ARG A 1 91 ? -2.351 9.840 -6.094 1.00 89.56 91 ARG A C 1
ATOM 759 O O . ARG A 1 91 ? -1.799 10.606 -6.873 1.00 89.56 91 ARG A O 1
ATOM 766 N N . ALA A 1 92 ? -2.370 10.074 -4.786 1.00 88.31 92 ALA A N 1
ATOM 767 C CA . ALA A 1 92 ? -1.789 11.278 -4.198 1.00 88.31 92 ALA A CA 1
ATOM 768 C C . ALA A 1 92 ? -0.261 11.218 -4.048 1.00 88.31 92 ALA A C 1
ATOM 770 O O . ALA A 1 92 ? 0.389 12.259 -3.987 1.00 88.31 92 ALA A O 1
ATOM 771 N N . ILE A 1 93 ? 0.315 10.020 -3.938 1.00 85.81 93 ILE A N 1
ATOM 772 C CA . ILE A 1 93 ? 1.717 9.833 -3.529 1.00 85.81 93 ILE A CA 1
ATOM 773 C C . ILE A 1 93 ? 2.565 9.245 -4.653 1.00 85.81 93 ILE A C 1
ATOM 775 O O . ILE A 1 93 ? 3.738 9.591 -4.798 1.00 85.81 93 ILE A O 1
ATOM 779 N N . ILE A 1 94 ? 1.990 8.319 -5.416 1.00 80.56 94 ILE A N 1
ATOM 780 C CA . ILE A 1 94 ? 2.722 7.452 -6.337 1.00 80.56 94 ILE A CA 1
ATOM 781 C C . ILE A 1 94 ? 2.511 7.914 -7.773 1.00 80.56 94 ILE A C 1
ATOM 783 O O . ILE A 1 94 ? 3.482 8.123 -8.494 1.00 80.56 94 ILE A O 1
ATOM 787 N N . GLU A 1 95 ? 1.263 8.143 -8.175 1.00 71.88 95 GLU A N 1
ATOM 788 C CA . GLU A 1 95 ? 0.934 8.628 -9.520 1.00 71.88 95 GLU A CA 1
ATOM 789 C C . GLU A 1 95 ? 1.543 10.000 -9.878 1.00 71.88 95 GLU A C 1
ATOM 791 O O . GLU A 1 95 ? 1.987 10.145 -11.015 1.00 71.88 95 GLU A O 1
ATOM 796 N N . PRO A 1 96 ? 1.714 10.985 -8.969 1.00 58.91 96 PRO A N 1
ATOM 797 C CA . PRO A 1 96 ? 2.363 12.250 -9.319 1.00 58.91 96 PRO A CA 1
ATOM 798 C C . PRO A 1 96 ? 3.866 12.081 -9.581 1.00 58.91 96 PRO A C 1
ATOM 800 O O . PRO A 1 96 ? 4.485 12.941 -10.201 1.00 58.91 96 PRO A O 1
ATOM 803 N N . ALA A 1 97 ? 4.464 10.982 -9.104 1.00 50.75 97 ALA A N 1
ATOM 804 C CA . ALA A 1 97 ? 5.848 10.611 -9.386 1.00 50.75 97 ALA A CA 1
ATOM 805 C C . ALA A 1 97 ? 5.990 9.790 -10.683 1.00 50.75 97 ALA A C 1
ATOM 807 O O . ALA A 1 97 ? 7.108 9.593 -11.156 1.00 50.75 97 ALA A O 1
ATOM 808 N N . MET A 1 98 ? 4.880 9.339 -11.281 1.00 48.31 98 MET A N 1
ATOM 809 C CA . MET A 1 98 ? 4.839 8.614 -12.554 1.00 48.31 98 MET A CA 1
ATOM 810 C C . MET A 1 98 ? 4.835 9.610 -13.721 1.00 48.31 98 MET A C 1
ATOM 812 O O . MET A 1 98 ? 3.923 9.651 -14.543 1.00 48.31 98 MET A O 1
ATOM 816 N N . GLY A 1 99 ? 5.888 10.423 -13.812 1.00 46.22 99 GLY A N 1
ATOM 817 C CA . GLY A 1 99 ? 6.247 11.053 -15.078 1.00 46.22 99 GLY A CA 1
ATOM 818 C C . GLY A 1 99 ? 6.601 9.961 -16.091 1.00 46.22 99 GLY A C 1
ATOM 819 O O . GLY A 1 99 ? 7.678 9.383 -16.009 1.00 46.22 99 GLY A O 1
ATOM 820 N N . THR A 1 100 ? 5.656 9.634 -16.978 1.00 43.62 100 THR A N 1
ATOM 821 C CA . THR A 1 100 ? 5.825 9.034 -18.322 1.00 43.62 100 THR A CA 1
ATOM 822 C C . THR A 1 100 ? 6.799 7.857 -18.520 1.00 43.62 100 THR A C 1
ATOM 824 O O . THR A 1 100 ? 7.233 7.658 -19.645 1.00 43.62 100 THR A O 1
ATOM 827 N N . ASN A 1 101 ? 7.151 7.064 -17.503 1.00 48.81 101 ASN A N 1
ATOM 828 C CA . ASN A 1 101 ? 8.152 5.988 -17.647 1.00 48.81 101 ASN A CA 1
ATOM 829 C C . ASN A 1 101 ? 7.732 4.654 -17.009 1.00 48.81 101 ASN A C 1
ATOM 831 O O . ASN A 1 101 ? 8.571 3.888 -16.544 1.00 48.81 101 ASN A O 1
ATOM 835 N N . THR A 1 102 ? 6.433 4.356 -16.964 1.00 48.59 102 THR A N 1
ATOM 836 C CA . THR A 1 102 ? 6.020 2.945 -16.885 1.00 48.59 102 THR A CA 1
ATOM 837 C C . THR A 1 102 ? 5.936 2.462 -18.323 1.00 48.59 102 THR A C 1
ATOM 839 O O . THR A 1 102 ? 5.249 3.130 -19.102 1.00 48.59 102 THR A O 1
ATOM 842 N N . PRO A 1 103 ? 6.628 1.377 -18.712 1.00 54.03 103 PRO A N 1
ATOM 843 C CA . PRO A 1 103 ? 6.323 0.731 -19.975 1.00 54.03 103 PRO A CA 1
ATOM 844 C C . PRO A 1 103 ? 4.817 0.465 -19.967 1.00 54.03 103 PRO A C 1
ATOM 846 O O . PRO A 1 103 ? 4.293 -0.070 -18.988 1.00 54.03 103 PRO A O 1
ATOM 849 N N . GLY A 1 104 ? 4.099 0.950 -20.982 1.00 60.94 104 GLY A N 1
ATOM 850 C CA . GLY A 1 104 ? 2.671 0.666 -21.099 1.00 60.94 104 GLY A CA 1
ATOM 851 C C . GLY A 1 104 ? 2.446 -0.844 -21.044 1.00 60.94 104 GLY A C 1
ATOM 852 O O . GLY A 1 104 ? 3.370 -1.621 -21.296 1.00 60.94 104 GLY A O 1
ATOM 853 N N . ILE A 1 105 ? 1.224 -1.275 -20.740 1.00 61.50 105 ILE A N 1
ATOM 854 C CA . ILE A 1 105 ? 0.839 -2.694 -20.824 1.00 61.50 105 ILE A CA 1
ATOM 855 C C . ILE A 1 105 ? 1.272 -3.280 -22.183 1.00 61.50 105 ILE A C 1
ATOM 857 O O . ILE A 1 105 ? 1.677 -4.430 -22.276 1.00 61.50 105 ILE A O 1
ATOM 861 N N . GLU A 1 106 ? 1.285 -2.446 -23.219 1.00 61.38 106 GLU A N 1
ATOM 862 C CA . GLU A 1 106 ? 1.777 -2.709 -24.564 1.00 61.38 106 GLU A CA 1
ATOM 863 C C . GLU A 1 106 ? 3.254 -3.130 -24.623 1.00 61.38 106 GLU A C 1
ATOM 865 O O . GLU A 1 106 ? 3.595 -3.995 -25.421 1.00 61.38 106 GLU A O 1
ATOM 870 N N . SER A 1 107 ? 4.127 -2.554 -23.795 1.00 64.38 107 SER A N 1
ATOM 871 C CA . SER A 1 107 ? 5.548 -2.919 -23.741 1.00 64.38 107 SER A CA 1
ATOM 872 C C . SER A 1 107 ? 5.762 -4.235 -23.005 1.00 64.38 107 SER A C 1
ATOM 874 O O . SER A 1 107 ? 6.554 -5.044 -23.461 1.00 64.38 107 SER A O 1
ATOM 876 N N . GLU A 1 108 ? 5.034 -4.487 -21.911 1.00 70.44 108 GLU A N 1
ATOM 877 C CA . GLU A 1 108 ? 5.099 -5.794 -21.238 1.00 70.44 108 GLU A CA 1
ATOM 878 C C . GLU A 1 108 ? 4.547 -6.906 -22.143 1.00 70.44 108 GLU A C 1
ATOM 880 O O . GLU A 1 108 ? 5.095 -8.003 -22.191 1.00 70.44 108 GLU A O 1
ATOM 885 N N . ILE A 1 109 ? 3.481 -6.616 -22.899 1.00 70.19 109 ILE A N 1
ATOM 886 C CA . ILE A 1 109 ? 2.962 -7.511 -23.937 1.00 70.19 109 ILE A CA 1
ATOM 887 C C . ILE A 1 109 ? 4.032 -7.727 -25.015 1.00 70.19 109 ILE A C 1
ATOM 889 O O . ILE A 1 109 ? 4.323 -8.873 -25.340 1.00 70.19 109 ILE A O 1
ATOM 893 N N . ALA A 1 110 ? 4.649 -6.667 -25.542 1.00 69.81 110 ALA A N 1
ATOM 894 C CA . ALA A 1 110 ? 5.687 -6.789 -26.564 1.00 69.81 110 ALA A CA 1
ATOM 895 C C . ALA A 1 110 ? 6.865 -7.661 -26.101 1.00 69.81 110 ALA A C 1
ATOM 897 O O . ALA A 1 110 ? 7.264 -8.549 -26.848 1.00 69.81 110 ALA A O 1
ATOM 898 N N . ASP A 1 111 ? 7.337 -7.488 -24.865 1.00 74.06 111 ASP A N 1
ATOM 899 C CA . ASP A 1 111 ? 8.414 -8.300 -24.284 1.00 74.06 111 ASP A CA 1
ATOM 900 C C . ASP A 1 111 ? 8.011 -9.783 -24.157 1.00 74.06 111 ASP A C 1
ATOM 902 O O . ASP A 1 111 ? 8.809 -10.678 -24.420 1.00 74.06 111 ASP A O 1
ATOM 906 N N . ILE A 1 112 ? 6.756 -10.079 -23.791 1.00 76.56 112 ILE A N 1
ATOM 907 C CA . ILE A 1 112 ? 6.250 -11.464 -23.708 1.00 76.56 112 ILE A CA 1
ATOM 908 C C . ILE A 1 112 ? 6.186 -12.125 -25.094 1.00 76.56 112 ILE A C 1
ATOM 910 O O . ILE A 1 112 ? 6.372 -13.338 -25.209 1.00 76.56 112 ILE A O 1
ATOM 914 N N . PHE A 1 113 ? 5.897 -11.346 -26.136 1.00 76.50 113 PHE A N 1
ATOM 915 C CA . PHE A 1 113 ? 5.731 -11.840 -27.502 1.00 76.50 113 PHE A CA 1
ATOM 916 C C . PHE A 1 113 ? 6.989 -11.690 -28.380 1.00 76.50 113 PHE A C 1
ATOM 918 O O . PHE A 1 113 ? 6.956 -12.152 -29.521 1.00 76.50 113 PHE A O 1
ATOM 925 N N . GLU A 1 114 ? 8.086 -11.109 -27.872 1.00 81.12 114 GLU A N 1
ATOM 926 C CA . GLU A 1 114 ? 9.338 -10.868 -28.617 1.00 81.12 114 GLU A CA 1
ATOM 927 C C . GLU A 1 114 ? 9.916 -12.165 -29.206 1.00 81.12 114 GLU A C 1
ATOM 929 O O . GLU A 1 114 ? 10.369 -12.195 -30.352 1.00 81.12 114 GLU A O 1
ATOM 934 N N . ASP A 1 115 ? 9.809 -13.263 -28.458 1.00 81.25 115 ASP A N 1
ATOM 935 C CA . ASP A 1 115 ? 10.357 -14.566 -28.835 1.00 81.25 115 ASP A CA 1
ATOM 936 C C . ASP A 1 115 ? 9.403 -15.432 -29.676 1.00 81.25 115 ASP A C 1
ATOM 938 O O . ASP A 1 115 ? 9.757 -16.565 -30.012 1.00 81.25 115 ASP A O 1
ATOM 942 N N . VAL A 1 116 ? 8.199 -14.954 -30.026 1.00 79.50 116 VAL A N 1
ATOM 943 C CA . VAL A 1 116 ? 7.232 -15.742 -30.812 1.00 79.50 116 VAL A CA 1
ATOM 944 C C . VAL A 1 116 ? 7.520 -15.592 -32.313 1.00 79.50 116 VAL A C 1
ATOM 946 O O . VAL A 1 116 ? 7.275 -14.526 -32.887 1.00 79.50 116 VAL A O 1
ATOM 949 N N . PRO A 1 117 ? 7.995 -16.647 -33.007 1.00 84.44 117 PRO A N 1
ATOM 950 C CA . PRO A 1 117 ? 8.294 -16.583 -34.433 1.00 84.44 117 PRO A CA 1
ATOM 951 C C . PRO A 1 117 ? 7.054 -16.257 -35.275 1.00 84.44 117 PRO A C 1
ATOM 953 O O . PRO A 1 117 ? 5.968 -16.775 -35.032 1.00 84.44 117 PRO A O 1
ATOM 956 N N . VAL A 1 118 ? 7.228 -15.489 -36.356 1.00 79.00 118 VAL A N 1
ATOM 957 C CA . VAL A 1 118 ? 6.136 -15.114 -37.287 1.00 79.00 118 VAL A CA 1
ATOM 958 C C . VAL A 1 118 ? 5.369 -16.332 -37.822 1.00 79.00 118 VAL A C 1
ATOM 960 O O . VAL A 1 118 ? 4.149 -16.299 -37.934 1.00 79.00 118 VAL A O 1
ATOM 963 N N . LYS A 1 119 ? 6.063 -17.443 -38.081 1.00 83.12 119 LYS A N 1
ATOM 964 C CA . LYS A 1 119 ? 5.442 -18.706 -38.518 1.00 83.12 119 LYS A CA 1
ATOM 965 C C . LYS A 1 119 ? 4.419 -19.269 -37.517 1.00 83.12 119 LYS A C 1
ATOM 967 O O . LYS A 1 119 ? 3.478 -19.942 -37.925 1.00 83.12 119 LYS A O 1
ATOM 972 N N . ASP A 1 120 ? 4.589 -18.991 -36.226 1.00 80.31 120 ASP A N 1
ATOM 973 C CA . ASP A 1 120 ? 3.698 -19.488 -35.181 1.00 80.31 120 ASP A CA 1
ATOM 974 C C . ASP A 1 120 ? 2.451 -18.590 -35.102 1.00 80.31 120 ASP A C 1
ATOM 976 O O . ASP A 1 120 ? 1.344 -19.100 -34.932 1.00 80.31 120 ASP A O 1
ATOM 980 N N . TRP A 1 121 ? 2.589 -17.287 -35.384 1.00 79.06 121 TRP A N 1
ATOM 981 C CA . TRP A 1 121 ? 1.456 -16.376 -35.599 1.00 79.06 121 TRP A CA 1
ATOM 982 C C . TRP A 1 121 ? 0.591 -16.784 -36.796 1.00 79.06 121 TRP A C 1
ATOM 984 O O . TRP A 1 121 ? -0.634 -16.750 -36.712 1.00 79.06 121 TRP A O 1
ATOM 994 N N . GLU A 1 122 ? 1.212 -17.217 -37.895 1.00 84.62 122 GLU A N 1
ATOM 995 C CA . GLU A 1 122 ? 0.497 -17.706 -39.085 1.00 84.62 122 GLU A CA 1
ATOM 996 C C . GLU A 1 122 ? -0.243 -19.029 -38.841 1.00 84.62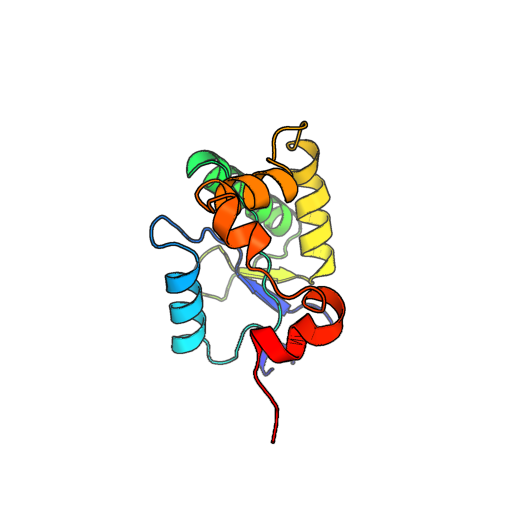 122 GLU A C 1
ATOM 998 O O . GLU A 1 122 ? -1.196 -19.348 -39.555 1.00 84.62 122 GLU A O 1
ATOM 1003 N N . SER A 1 123 ? 0.176 -19.791 -37.827 1.00 84.56 123 SER A N 1
ATOM 1004 C CA . SER A 1 123 ? -0.461 -21.050 -37.436 1.00 84.56 123 SER A CA 1
ATOM 1005 C C . SER A 1 123 ? -1.684 -20.869 -36.531 1.00 84.56 123 SER A C 1
ATOM 1007 O O . SER A 1 123 ? -2.384 -21.847 -36.253 1.00 84.56 123 SER A O 1
ATOM 1009 N N . LEU A 1 124 ? -1.961 -19.638 -36.080 1.00 84.06 124 LEU A N 1
ATOM 1010 C CA . LEU A 1 124 ? -3.096 -19.367 -35.208 1.00 84.06 124 LEU A CA 1
ATOM 1011 C C . LEU A 1 124 ? -4.428 -19.635 -35.928 1.00 84.06 124 LEU A C 1
ATOM 1013 O O . LEU A 1 124 ? -4.601 -19.267 -37.097 1.00 84.06 124 LEU A O 1
ATOM 1017 N N . PRO A 1 125 ? -5.406 -20.241 -35.236 1.00 86.75 125 PRO A N 1
ATOM 1018 C CA . PRO A 1 125 ? -6.735 -20.435 -35.790 1.00 86.75 125 PRO A CA 1
ATOM 1019 C C . PRO A 1 125 ? -7.369 -19.102 -36.190 1.00 86.75 125 PRO A C 1
ATOM 1021 O O . PRO A 1 125 ? -7.338 -18.127 -35.440 1.00 86.75 125 PRO A O 1
ATOM 1024 N N . LYS A 1 126 ? -8.003 -19.058 -37.366 1.00 88.56 126 LYS A N 1
ATOM 1025 C CA . LYS A 1 126 ? -8.695 -17.846 -37.842 1.00 88.56 126 LYS A CA 1
ATOM 1026 C C . LYS A 1 126 ? -9.881 -17.447 -36.958 1.00 88.56 126 LYS A C 1
ATOM 1028 O O . LYS A 1 126 ? -10.302 -16.300 -37.011 1.00 88.56 126 LYS A O 1
ATOM 1033 N N . ASP A 1 127 ? -10.403 -18.389 -36.174 1.00 88.94 127 ASP A N 1
ATOM 1034 C CA . ASP A 1 127 ? -11.505 -18.216 -35.227 1.00 88.94 127 ASP A CA 1
ATOM 1035 C C . ASP A 1 127 ? -11.025 -18.016 -33.776 1.00 88.94 127 ASP A C 1
ATOM 1037 O O . ASP A 1 127 ? -11.834 -18.069 -32.850 1.00 88.94 127 ASP A O 1
ATOM 1041 N N . LEU A 1 128 ? -9.721 -17.782 -33.554 1.00 83.06 128 LEU A N 1
ATOM 1042 C CA . LEU A 1 128 ? -9.126 -17.659 -32.218 1.00 83.06 128 LEU A CA 1
ATOM 1043 C C . LEU A 1 128 ? -9.841 -16.622 -31.346 1.00 83.06 128 LEU A C 1
ATOM 1045 O O . LEU A 1 128 ? -10.089 -16.883 -30.174 1.00 83.06 128 LEU A O 1
ATOM 1049 N N . THR A 1 129 ? -10.187 -15.459 -31.903 1.00 83.06 129 THR A N 1
ATOM 1050 C CA . THR A 1 129 ? -10.878 -14.397 -31.156 1.00 83.06 129 THR A CA 1
ATOM 1051 C C . THR A 1 129 ? -12.304 -14.798 -30.786 1.00 83.06 129 THR A C 1
ATOM 1053 O O . THR A 1 129 ? -12.732 -14.550 -29.662 1.00 83.06 129 THR A O 1
ATOM 1056 N N . ASP A 1 130 ? -13.015 -15.465 -31.695 1.00 86.12 130 ASP A N 1
ATOM 1057 C CA . ASP A 1 130 ? -14.410 -15.875 -31.494 1.00 86.12 130 ASP A CA 1
ATOM 1058 C C . ASP A 1 130 ? -14.536 -17.060 -30.527 1.00 86.12 130 ASP A C 1
ATOM 1060 O O . ASP A 1 130 ? -15.589 -17.281 -29.928 1.00 86.12 130 ASP A O 1
ATOM 1064 N N . ARG A 1 131 ? -13.460 -17.838 -30.371 1.00 84.94 131 ARG A N 1
ATOM 1065 C CA . ARG A 1 131 ? -13.424 -19.063 -29.564 1.00 84.94 131 ARG A CA 1
ATOM 1066 C C . ARG A 1 131 ? -12.313 -19.053 -28.522 1.00 84.94 131 ARG A C 1
ATOM 1068 O O . ARG A 1 131 ? -11.838 -20.116 -28.124 1.00 84.94 131 ARG A O 1
ATOM 1075 N N . LEU A 1 132 ? -11.906 -17.875 -28.058 1.00 81.50 132 LEU A N 1
ATOM 1076 C CA . LEU A 1 132 ? -10.779 -17.734 -27.136 1.00 81.50 132 LEU A CA 1
ATOM 1077 C C . LEU A 1 132 ? -10.957 -18.605 -25.883 1.00 81.50 132 LEU A C 1
ATOM 1079 O O . LEU A 1 132 ? -10.035 -19.317 -25.492 1.00 81.50 132 LEU A O 1
ATOM 1083 N N . ASP A 1 133 ? -12.169 -18.639 -25.326 1.00 78.94 133 ASP A N 1
ATOM 1084 C CA . ASP A 1 133 ? -12.493 -19.463 -24.159 1.00 78.94 133 ASP A CA 1
ATOM 1085 C C . ASP A 1 133 ? -12.329 -20.967 -24.429 1.00 78.94 133 ASP A C 1
ATOM 1087 O O . ASP A 1 133 ? -11.833 -21.695 -23.574 1.00 78.94 133 ASP A O 1
ATOM 1091 N N . HIS A 1 134 ? -12.677 -21.440 -25.632 1.00 82.75 134 HIS A N 1
ATOM 1092 C CA . HIS A 1 134 ? -12.483 -22.839 -26.027 1.00 82.75 134 HIS A CA 1
ATOM 1093 C C . HIS A 1 134 ? -10.995 -23.202 -26.081 1.00 82.75 134 HIS A C 1
ATOM 1095 O O . HIS A 1 134 ? -10.606 -24.266 -25.603 1.00 82.75 134 HIS A O 1
ATOM 1101 N N . TYR A 1 135 ? -10.155 -22.315 -26.621 1.00 78.94 135 TYR A N 1
ATOM 1102 C CA . TYR A 1 135 ? -8.714 -22.549 -26.713 1.00 78.94 135 TYR A CA 1
ATOM 1103 C C . TYR A 1 135 ? -7.993 -22.403 -25.363 1.00 78.94 135 TYR A C 1
ATOM 1105 O O . TYR A 1 135 ? -7.013 -23.106 -25.124 1.00 78.94 135 TYR A O 1
ATOM 1113 N N . LEU A 1 136 ? -8.470 -21.526 -24.471 1.00 78.62 136 LEU A N 1
ATOM 1114 C CA . LEU A 1 136 ? -7.864 -21.304 -23.152 1.00 78.62 136 LEU A CA 1
ATOM 1115 C C . LEU A 1 136 ? -8.318 -22.313 -22.091 1.00 78.62 136 LEU 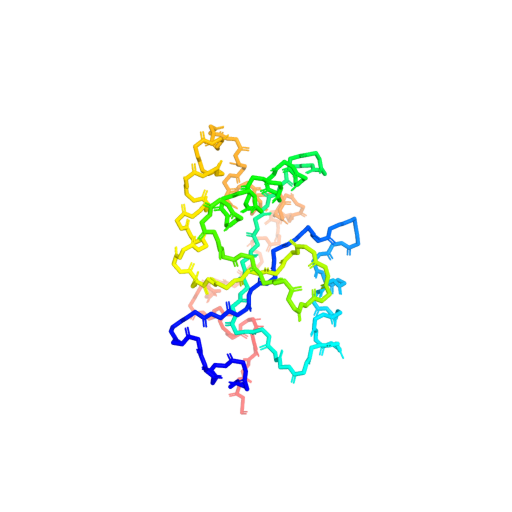A C 1
ATOM 1117 O O . LEU A 1 136 ? -7.526 -22.675 -21.220 1.00 78.62 136 LEU A O 1
ATOM 1121 N N . TYR A 1 137 ? -9.575 -22.757 -22.143 1.00 81.88 137 TYR A N 1
ATOM 1122 C CA . TYR A 1 137 ? -10.193 -23.540 -21.069 1.00 81.88 137 TYR A CA 1
ATOM 1123 C C . TYR A 1 137 ? -10.702 -24.923 -21.507 1.00 81.88 137 TYR A C 1
ATOM 1125 O O . TYR A 1 137 ? -11.064 -25.725 -20.647 1.00 81.88 137 TYR A O 1
ATOM 1133 N N . GLY A 1 138 ? -10.676 -25.240 -22.808 1.00 72.88 138 GLY A N 1
ATOM 1134 C CA . GLY A 1 13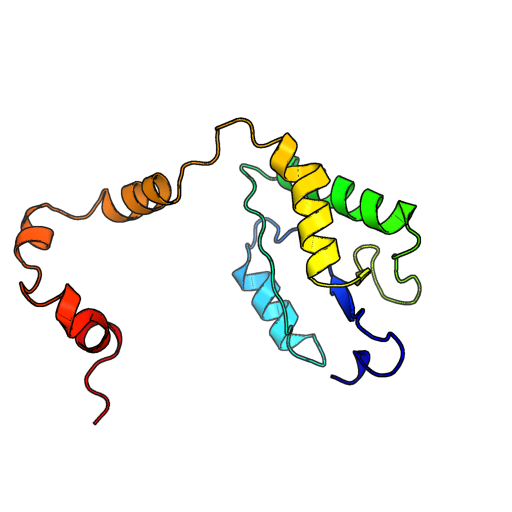8 ? -11.236 -26.477 -23.361 1.00 72.88 138 GLY A CA 1
ATOM 1135 C C . GLY A 1 138 ? -12.770 -26.476 -23.398 1.00 72.88 138 GLY A C 1
ATOM 1136 O O . GLY A 1 138 ? -13.427 -25.580 -22.869 1.00 72.88 138 GLY A O 1
ATOM 1137 N N . GLU A 1 139 ? -13.375 -27.478 -24.044 1.00 67.75 139 GLU A N 1
ATOM 1138 C CA . GLU A 1 139 ? -14.831 -27.661 -23.975 1.00 67.75 139 GLU A CA 1
ATOM 1139 C C . GLU A 1 139 ? -15.224 -28.096 -22.564 1.00 67.75 139 GLU A C 1
ATOM 1141 O O . GLU A 1 139 ? -14.854 -29.180 -22.108 1.00 67.75 139 GLU A O 1
ATOM 1146 N N . VAL A 1 140 ? -16.008 -27.260 -21.883 1.00 55.75 140 VAL A N 1
ATOM 1147 C CA . VAL A 1 140 ? -16.760 -27.689 -20.705 1.00 55.75 140 VAL A CA 1
ATOM 1148 C C . VAL A 1 140 ? -17.829 -28.659 -21.207 1.00 55.75 140 VAL A C 1
ATOM 1150 O O . VAL A 1 140 ? -18.886 -28.240 -21.675 1.00 55.75 140 VAL A O 1
ATOM 1153 N N . SER A 1 141 ? -17.485 -29.947 -21.207 1.00 51.41 141 SER A N 1
ATOM 1154 C CA . SER A 1 141 ? -18.416 -31.060 -21.423 1.00 51.41 141 SER A CA 1
ATOM 1155 C C . SER A 1 141 ? -19.214 -31.332 -20.154 1.00 51.41 141 SER A C 1
ATOM 1157 O O . SER A 1 141 ? -18.590 -31.314 -19.066 1.00 51.41 141 SER A O 1
#

pLDDT: mean 78.57, std 13.34, range [43.62, 95.5]

Secondary structure (DSSP, 8-state):
-GGGTTSTT-EEEE-----TTHHHHHHHHHHHH-SS--S-------SSHHHHHHHHHHHHHHHHTTT-B-SSSSSS-EEEE-HHHHHHHHHHHTGGG--S-SPPHHHHHHHHHTT--HHHHHTS-TTTTTTHHHHHH----

Radius of gyration: 20.3 Å; chains: 1; bounding box: 33×43×58 Å